Protein AF-A0A3M5T148-F1 (afdb_monomer_lite)

InterPro domains:
  IPR000212 UvrD-like helicase [PTHR11070] (38-130)
  IPR014017 UvrD-like helicase, C-terminal [PF13361] (58-121)
  IPR027417 P-loop containing nucleoside triphosphate hydrolase [G3DSA:3.40.50.300] (3-138)
  IPR027417 P-loop containing nucleoside triphosphate hydrolase [SSF52540] (14-127)

pLDDT: mean 90.74, std 8.16, range [55.59, 98.44]

Foldseek 3Di:
DLVPDPPCCVVVVAVDPVRLVVVCVVVVDPVSVVVVVVCVVCVPVVVVVVVVVVLDDPDPVPDPDDDDALVVCAPAADQEAEDDPPQDDQLPDPPDDPVRSVVSVVSVVSRQVRHPHYYHDDPSVVVVVVVVVVVVVVVVD

Radius of gyration: 20.23 Å; chains: 1; bounding box: 45×26×68 Å

Structure (mmCIF, N/CA/C/O backbone):
data_AF-A0A3M5T148-F1
#
_entry.id   AF-A0A3M5T148-F1
#
loop_
_atom_site.group_PDB
_atom_site.id
_atom_site.type_symbol
_atom_site.label_atom_id
_atom_site.label_alt_id
_atom_site.label_comp_id
_atom_site.label_asym_id
_atom_site.label_entity_id
_atom_site.label_seq_id
_atom_site.pdbx_PDB_ins_code
_atom_site.Cartn_x
_atom_site.Cartn_y
_atom_site.Cartn_z
_atom_site.occupancy
_atom_site.B_iso_or_equiv
_atom_site.auth_seq_id
_atom_site.auth_comp_id
_atom_site.auth_asym_id
_atom_site.auth_atom_id
_atom_site.pdbx_PDB_model_num
ATOM 1 N N . MET A 1 1 ? 7.326 -1.429 -30.982 1.00 55.59 1 MET A N 1
ATOM 2 C CA . MET A 1 1 ? 7.452 -1.946 -29.597 1.00 55.59 1 MET A CA 1
ATOM 3 C C . MET A 1 1 ? 7.758 -0.819 -28.611 1.00 55.59 1 MET A C 1
ATOM 5 O O . MET A 1 1 ? 7.061 -0.704 -27.617 1.00 55.59 1 MET A O 1
ATOM 9 N N . ASN A 1 2 ? 8.689 0.088 -28.929 1.00 61.38 2 ASN A N 1
ATOM 10 C CA . ASN A 1 2 ? 9.044 1.222 -28.058 1.00 61.38 2 ASN A CA 1
ATOM 11 C C . ASN A 1 2 ? 7.971 2.326 -27.947 1.00 61.38 2 ASN A C 1
ATOM 13 O O . ASN A 1 2 ? 8.028 3.149 -27.038 1.00 61.38 2 ASN A O 1
ATOM 17 N N . ASP A 1 3 ? 6.979 2.354 -28.840 1.00 65.38 3 ASP A N 1
ATOM 18 C CA . ASP A 1 3 ? 5.943 3.400 -28.858 1.00 65.38 3 ASP A CA 1
ATOM 19 C C . ASP A 1 3 ? 4.884 3.261 -27.760 1.00 65.38 3 ASP A C 1
ATOM 21 O O . ASP A 1 3 ? 4.160 4.214 -27.488 1.00 65.38 3 ASP A O 1
ATOM 25 N N . GLN A 1 4 ? 4.816 2.104 -27.097 1.00 68.00 4 GLN A N 1
ATOM 26 C CA . GLN A 1 4 ? 3.884 1.853 -25.993 1.00 68.00 4 GLN A CA 1
ATOM 27 C C . GLN A 1 4 ? 4.457 2.230 -24.615 1.00 68.00 4 GLN A C 1
ATOM 29 O O . GLN A 1 4 ? 3.738 2.197 -23.617 1.00 68.00 4 GLN A O 1
ATOM 34 N N . VAL A 1 5 ? 5.737 2.608 -24.536 1.00 72.00 5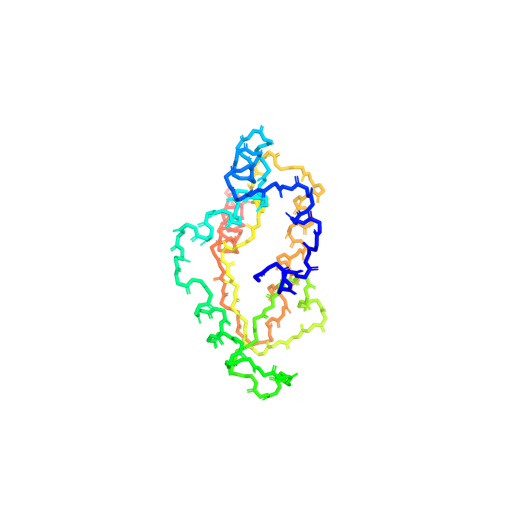 VAL A N 1
ATOM 35 C CA . VAL A 1 5 ? 6.394 2.959 -23.270 1.00 72.00 5 VAL A CA 1
ATOM 36 C C . VAL A 1 5 ? 6.106 4.420 -22.923 1.00 72.00 5 VAL A C 1
ATOM 38 O O . VAL A 1 5 ? 6.629 5.338 -23.555 1.00 72.00 5 VAL A O 1
ATOM 41 N N . GLN A 1 6 ? 5.282 4.643 -21.893 1.00 71.25 6 GLN A N 1
ATOM 42 C CA . GLN A 1 6 ? 4.914 5.994 -21.447 1.00 71.25 6 GLN A CA 1
ATOM 43 C C . GLN A 1 6 ? 6.094 6.749 -20.810 1.00 71.25 6 GLN A C 1
ATOM 45 O O . GLN A 1 6 ? 6.294 7.933 -21.082 1.00 71.25 6 GLN A O 1
ATOM 50 N N . GLN A 1 7 ? 6.926 6.073 -20.010 1.00 77.50 7 GLN A N 1
ATOM 51 C CA . GLN A 1 7 ? 8.158 6.650 -19.462 1.00 77.50 7 GLN A CA 1
ATOM 52 C C . GLN A 1 7 ? 9.299 6.554 -20.478 1.00 77.50 7 GLN A C 1
ATOM 54 O O . GLN A 1 7 ? 10.162 5.684 -20.396 1.00 77.50 7 GLN A O 1
ATOM 59 N N . ARG A 1 8 ? 9.324 7.492 -21.432 1.00 78.50 8 ARG A N 1
ATOM 60 C CA . ARG A 1 8 ? 10.356 7.564 -22.484 1.00 78.50 8 ARG A CA 1
ATOM 61 C C . ARG A 1 8 ? 11.791 7.609 -21.943 1.00 78.50 8 ARG A C 1
ATOM 63 O O . ARG A 1 8 ? 12.681 7.133 -22.633 1.00 78.50 8 ARG A O 1
ATOM 70 N N . LYS A 1 9 ? 12.000 8.101 -20.713 1.00 78.62 9 LYS A N 1
ATOM 71 C CA . LYS A 1 9 ? 13.308 8.087 -20.034 1.00 78.62 9 LYS A CA 1
ATOM 72 C C . LYS A 1 9 ? 13.907 6.684 -19.918 1.00 78.62 9 LYS A C 1
ATOM 74 O O . LYS A 1 9 ? 15.092 6.510 -20.142 1.00 78.62 9 LYS A O 1
ATOM 79 N N . LEU A 1 10 ? 13.086 5.658 -19.685 1.00 79.81 10 LEU A N 1
ATOM 80 C CA . LEU A 1 10 ? 13.574 4.276 -19.611 1.00 79.81 10 LEU A CA 1
ATOM 81 C C . LEU A 1 10 ? 14.169 3.783 -20.939 1.00 79.81 10 LEU A C 1
ATOM 83 O O . LEU A 1 10 ? 15.003 2.890 -20.933 1.00 79.81 10 LEU A O 1
ATOM 87 N N . LEU A 1 11 ? 13.753 4.364 -22.069 1.00 76.81 11 LEU A N 1
ATOM 88 C CA . LEU A 1 11 ? 14.285 4.034 -23.394 1.00 76.81 11 LEU A CA 1
ATOM 89 C C . LEU A 1 11 ? 15.554 4.823 -23.745 1.00 76.81 11 LEU A C 1
ATOM 91 O O . LEU A 1 11 ? 16.215 4.491 -24.724 1.00 76.81 11 LEU A O 1
ATOM 95 N N . THR A 1 12 ? 15.845 5.907 -23.021 1.00 81.94 12 THR A N 1
ATOM 96 C CA . THR A 1 12 ? 17.023 6.756 -23.255 1.00 81.94 12 THR A CA 1
ATOM 97 C C . THR A 1 12 ? 18.130 6.496 -22.248 1.00 81.94 12 THR A C 1
ATOM 99 O O . THR A 1 12 ? 19.302 6.594 -22.595 1.00 81.94 12 THR A O 1
ATOM 102 N N . ASP A 1 13 ? 17.757 6.164 -21.015 1.00 86.31 13 ASP A N 1
ATOM 103 C CA . ASP A 1 13 ? 18.677 5.999 -19.891 1.00 86.31 13 ASP A CA 1
ATOM 104 C C . ASP A 1 13 ? 19.309 4.594 -19.890 1.00 86.31 13 ASP A C 1
ATOM 106 O O . ASP A 1 13 ? 20.346 4.378 -19.263 1.00 86.31 13 ASP A O 1
ATOM 110 N N . TYR A 1 14 ? 18.709 3.654 -20.633 1.00 88.38 14 TYR A N 1
ATOM 111 C CA . TYR A 1 14 ? 19.136 2.262 -20.748 1.00 88.38 14 TYR A CA 1
ATOM 112 C C . TYR A 1 14 ? 19.023 1.789 -22.203 1.00 88.38 14 TYR A C 1
ATOM 114 O O . TYR A 1 14 ? 18.009 2.009 -22.864 1.00 88.38 14 TYR A O 1
ATOM 122 N N . ALA A 1 15 ? 20.064 1.129 -22.699 1.00 89.31 15 ALA A N 1
ATOM 123 C CA . ALA A 1 15 ? 20.142 0.558 -24.038 1.00 89.31 15 ALA A CA 1
ATOM 124 C C . ALA A 1 15 ? 19.217 -0.656 -24.190 1.00 89.31 15 ALA A C 1
ATOM 126 O O . ALA A 1 15 ? 18.559 -0.811 -25.218 1.00 89.31 15 ALA A O 1
ATOM 127 N N . ASP A 1 16 ? 19.157 -1.501 -23.161 1.00 90.19 16 ASP A N 1
ATOM 128 C CA . ASP A 1 16 ? 18.322 -2.694 -23.108 1.00 90.19 16 ASP A CA 1
ATOM 129 C C . ASP A 1 16 ? 18.015 -3.103 -21.655 1.00 90.19 16 ASP A C 1
ATOM 131 O O . ASP A 1 16 ? 18.436 -2.464 -20.682 1.00 90.19 16 ASP A O 1
ATOM 135 N N . TYR A 1 17 ? 17.229 -4.173 -21.512 1.00 90.38 17 TYR A N 1
ATOM 136 C CA . TYR A 1 17 ? 16.856 -4.716 -20.209 1.00 90.38 17 TYR A CA 1
ATOM 137 C C . TYR A 1 17 ? 18.062 -5.268 -19.436 1.00 90.38 17 TYR A C 1
ATOM 139 O O . TYR A 1 17 ? 18.117 -5.115 -18.217 1.00 90.38 17 TYR A O 1
ATOM 147 N N . ASP A 1 18 ? 19.057 -5.844 -20.113 1.00 93.88 18 ASP A N 1
ATOM 148 C CA . ASP A 1 18 ? 20.244 -6.390 -19.450 1.00 93.88 18 ASP A CA 1
ATOM 149 C C . ASP A 1 18 ? 21.078 -5.270 -18.812 1.00 93.88 18 ASP A C 1
ATOM 151 O O . ASP A 1 18 ? 21.536 -5.405 -17.671 1.00 93.88 18 ASP A O 1
ATOM 155 N N . GLN A 1 19 ? 21.203 -4.120 -19.483 1.00 93.94 19 GLN A N 1
ATOM 156 C CA . GLN A 1 19 ? 21.828 -2.930 -18.914 1.00 93.94 19 GLN A CA 1
ATOM 157 C C . GLN A 1 19 ? 21.028 -2.387 -17.722 1.00 93.94 19 GLN A C 1
ATOM 159 O O . GLN A 1 19 ? 21.628 -2.029 -16.705 1.00 93.94 19 GLN A O 1
ATOM 164 N N . TYR A 1 20 ? 19.693 -2.360 -17.806 1.00 93.25 20 TYR A N 1
ATOM 165 C CA . TYR A 1 20 ? 18.834 -1.970 -16.681 1.00 93.25 20 TYR A CA 1
ATOM 166 C C . TYR A 1 20 ? 19.079 -2.865 -15.455 1.00 93.25 20 TYR A C 1
ATOM 168 O O . TYR A 1 20 ? 19.288 -2.363 -14.348 1.00 93.25 20 TYR A O 1
ATOM 176 N N . VAL A 1 21 ? 19.136 -4.187 -15.651 1.00 94.56 21 VAL A N 1
ATOM 177 C CA . VAL A 1 21 ? 19.418 -5.169 -14.591 1.00 94.56 21 VAL A CA 1
ATOM 178 C C . VAL A 1 21 ? 20.824 -4.994 -14.015 1.00 94.56 21 VAL A C 1
ATOM 180 O O . VAL A 1 21 ? 21.002 -5.051 -12.795 1.00 94.56 21 VAL A O 1
ATOM 183 N N . ALA A 1 22 ? 21.832 -4.771 -14.862 1.00 94.94 22 ALA A N 1
ATOM 184 C CA . ALA A 1 22 ? 23.205 -4.544 -14.421 1.00 94.94 22 ALA A CA 1
ATOM 185 C C . ALA A 1 22 ? 23.321 -3.282 -13.553 1.00 94.94 22 ALA A C 1
ATOM 187 O O . ALA A 1 22 ? 23.951 -3.322 -12.494 1.00 94.94 22 ALA A O 1
ATOM 188 N N . ILE A 1 23 ? 22.666 -2.190 -13.957 1.00 93.75 23 ILE A N 1
ATOM 189 C CA . ILE A 1 23 ? 22.643 -0.940 -13.191 1.00 93.75 23 ILE A CA 1
ATOM 190 C C . ILE A 1 23 ? 21.905 -1.131 -11.870 1.00 93.75 23 ILE A C 1
ATOM 192 O O . ILE A 1 23 ? 22.465 -0.776 -10.840 1.00 93.75 23 ILE A O 1
ATOM 196 N N . ALA A 1 24 ? 20.727 -1.763 -11.865 1.00 95.19 24 ALA A N 1
ATOM 197 C CA . ALA A 1 24 ? 19.980 -2.039 -10.635 1.00 95.19 24 ALA A CA 1
ATOM 198 C C . ALA A 1 24 ? 20.824 -2.806 -9.601 1.00 95.19 24 ALA A C 1
ATOM 200 O O . ALA A 1 24 ? 20.818 -2.489 -8.411 1.00 95.19 24 ALA A O 1
ATOM 201 N N . LYS A 1 25 ? 21.599 -3.798 -10.060 1.00 94.19 25 LYS A N 1
ATOM 202 C CA . LYS A 1 25 ? 22.526 -4.562 -9.211 1.00 94.19 25 LYS A CA 1
ATOM 203 C C . LYS A 1 25 ? 23.719 -3.726 -8.749 1.00 94.19 25 LYS A C 1
ATOM 205 O O . LYS A 1 25 ? 24.160 -3.895 -7.617 1.00 94.19 25 LYS A O 1
ATOM 210 N N . ALA A 1 26 ? 24.247 -2.839 -9.586 1.00 95.62 26 ALA A N 1
ATOM 211 C CA . ALA A 1 26 ? 25.374 -1.985 -9.219 1.00 95.62 26 ALA A CA 1
ATOM 212 C C . ALA A 1 26 ? 24.979 -0.886 -8.218 1.00 95.62 26 ALA A C 1
ATOM 214 O O . ALA A 1 26 ? 25.732 -0.611 -7.287 1.00 95.62 26 ALA A O 1
ATOM 215 N N . THR A 1 27 ? 23.807 -0.271 -8.390 1.00 95.06 27 THR A N 1
ATOM 216 C CA . THR A 1 27 ? 23.320 0.830 -7.544 1.00 95.06 27 THR A CA 1
ATOM 217 C C . THR A 1 27 ? 22.601 0.352 -6.289 1.00 95.06 27 THR A C 1
ATOM 219 O O . THR A 1 27 ? 22.444 1.137 -5.358 1.00 95.06 27 THR A O 1
ATOM 222 N N . GLN A 1 28 ? 22.171 -0.915 -6.256 1.00 94.25 28 GLN A N 1
ATOM 223 C CA . GLN A 1 28 ? 21.294 -1.458 -5.215 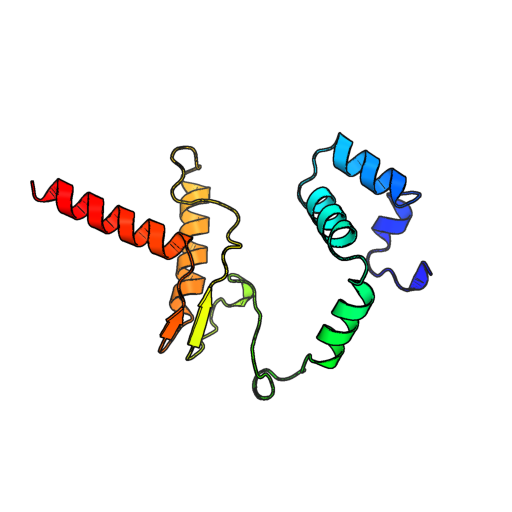1.00 94.25 28 GLN A CA 1
ATOM 224 C C . GLN A 1 28 ? 19.993 -0.651 -5.069 1.00 94.25 28 GLN A C 1
ATOM 226 O O . GLN A 1 28 ? 19.454 -0.521 -3.971 1.00 94.25 28 GLN A O 1
ATOM 231 N N . ASP A 1 29 ? 19.486 -0.106 -6.181 1.00 92.06 29 ASP A N 1
ATOM 232 C CA . ASP A 1 29 ? 18.256 0.685 -6.188 1.00 92.06 29 ASP A CA 1
ATOM 233 C C . ASP A 1 29 ? 17.035 -0.197 -5.839 1.00 92.06 29 ASP A C 1
ATOM 235 O O . ASP A 1 29 ? 16.718 -1.134 -6.585 1.00 92.06 29 ASP A O 1
ATOM 239 N N . PRO A 1 30 ? 16.323 0.072 -4.726 1.00 88.69 30 PRO A N 1
ATOM 240 C CA . PRO A 1 30 ? 15.224 -0.782 -4.283 1.00 88.69 30 PRO A CA 1
ATOM 241 C C . PRO A 1 30 ? 14.034 -0.830 -5.249 1.00 88.69 30 PRO A C 1
ATOM 243 O O . PRO A 1 30 ? 13.357 -1.859 -5.326 1.00 88.69 30 PRO A O 1
ATOM 246 N N . GLU A 1 31 ? 13.755 0.252 -5.979 1.00 89.31 31 GLU A N 1
ATOM 247 C CA . GLU A 1 31 ? 12.632 0.315 -6.920 1.00 89.31 31 GLU A CA 1
ATOM 248 C C . GLU A 1 31 ? 12.934 -0.481 -8.189 1.00 89.31 31 GLU A C 1
ATOM 250 O O . GLU A 1 31 ? 12.093 -1.266 -8.650 1.00 89.31 31 GLU A O 1
ATOM 255 N N . MET A 1 32 ? 14.152 -0.343 -8.721 1.00 93.00 32 MET A N 1
ATOM 256 C CA . MET A 1 32 ? 14.596 -1.121 -9.877 1.00 93.00 32 MET A CA 1
ATOM 257 C C . MET A 1 32 ? 14.620 -2.614 -9.548 1.00 93.00 32 MET A C 1
ATOM 259 O O . MET A 1 32 ? 14.054 -3.426 -10.284 1.00 93.00 32 MET A O 1
ATOM 263 N N . LEU A 1 33 ? 15.215 -2.985 -8.409 1.00 94.56 33 LEU A N 1
ATOM 264 C CA . LEU A 1 33 ? 15.295 -4.378 -7.964 1.00 94.56 33 LEU A CA 1
ATOM 265 C C . LEU A 1 33 ? 13.907 -4.993 -7.749 1.00 94.56 33 LEU A C 1
ATOM 267 O O . LEU A 1 33 ? 13.673 -6.144 -8.124 1.00 94.56 33 LEU A O 1
ATOM 271 N N . ARG A 1 34 ? 12.958 -4.230 -7.191 1.00 92.69 34 ARG A N 1
ATOM 272 C CA . ARG A 1 34 ? 11.566 -4.676 -7.043 1.00 92.69 34 ARG A CA 1
ATOM 273 C C . ARG A 1 34 ? 10.902 -4.901 -8.399 1.00 92.69 34 ARG A C 1
ATOM 275 O O . ARG A 1 34 ? 10.237 -5.919 -8.573 1.00 92.69 34 ARG A O 1
ATOM 282 N N . SER A 1 35 ? 11.087 -3.984 -9.346 1.00 92.38 35 SER A N 1
ATOM 283 C CA . SER A 1 35 ? 10.505 -4.086 -10.691 1.00 92.38 35 SER A CA 1
ATOM 284 C C . SER A 1 35 ? 11.010 -5.328 -11.427 1.00 92.38 35 SER A C 1
ATOM 286 O O . SER A 1 35 ? 10.206 -6.097 -11.951 1.00 92.38 35 SER A O 1
ATOM 288 N N . ILE A 1 36 ? 12.323 -5.580 -11.373 1.00 94.56 36 ILE A N 1
ATOM 289 C CA . ILE A 1 36 ? 12.954 -6.792 -11.921 1.00 94.56 36 ILE A CA 1
ATOM 290 C C . ILE A 1 36 ? 12.341 -8.041 -11.286 1.00 94.56 36 ILE A C 1
ATOM 292 O O . ILE A 1 36 ? 11.862 -8.922 -11.993 1.00 94.56 36 ILE A O 1
ATOM 296 N N . LYS A 1 37 ? 12.266 -8.083 -9.951 1.00 95.00 37 LYS A N 1
ATOM 297 C CA . LYS A 1 37 ? 11.705 -9.224 -9.218 1.00 95.00 37 LYS A CA 1
ATOM 298 C C . LYS A 1 37 ? 10.247 -9.510 -9.593 1.00 95.00 37 LYS A C 1
ATOM 300 O O . LYS A 1 37 ? 9.858 -10.671 -9.667 1.00 95.00 37 LYS A O 1
ATOM 305 N N . ILE A 1 38 ? 9.429 -8.480 -9.817 1.00 94.31 38 ILE A N 1
ATOM 306 C CA . ILE A 1 38 ? 8.036 -8.653 -10.259 1.00 94.31 38 ILE A CA 1
ATOM 307 C C . ILE A 1 38 ? 7.994 -9.285 -11.653 1.00 94.31 38 ILE A C 1
ATOM 309 O O . ILE A 1 38 ? 7.240 -10.232 -11.860 1.00 94.31 38 ILE A O 1
ATOM 313 N N . ILE A 1 39 ? 8.808 -8.792 -12.590 1.00 92.94 39 ILE A N 1
ATOM 314 C CA . ILE A 1 39 ? 8.868 -9.320 -13.960 1.00 92.94 39 ILE A CA 1
ATOM 315 C C . ILE A 1 39 ? 9.340 -10.781 -13.956 1.00 92.94 39 ILE A C 1
ATOM 317 O O . ILE A 1 39 ? 8.734 -11.623 -14.613 1.00 92.94 39 ILE A O 1
ATOM 321 N N . GLU A 1 40 ? 10.380 -11.099 -13.183 1.00 93.75 40 GLU A N 1
ATOM 322 C CA . GLU A 1 40 ? 10.933 -12.455 -13.081 1.00 93.75 40 GLU A CA 1
ATOM 323 C C . GLU A 1 40 ? 9.951 -13.448 -12.440 1.00 93.75 40 GLU A C 1
ATOM 325 O O . GLU A 1 40 ? 9.816 -14.576 -12.912 1.00 93.75 40 GLU A O 1
ATOM 330 N N . ASN A 1 41 ? 9.231 -13.034 -11.392 1.00 95.69 41 ASN A N 1
ATOM 331 C CA . ASN A 1 41 ? 8.267 -13.896 -10.700 1.00 95.69 41 ASN A CA 1
ATOM 332 C C . ASN A 1 41 ? 6.946 -14.066 -11.459 1.00 95.69 41 ASN A C 1
ATOM 334 O O . ASN A 1 41 ? 6.187 -14.993 -11.171 1.00 95.69 41 ASN A O 1
ATOM 338 N N . HIS A 1 42 ? 6.657 -13.176 -12.408 1.00 93.81 42 HIS A N 1
ATOM 339 C CA . HIS A 1 42 ? 5.409 -13.171 -13.160 1.00 93.81 42 HIS A CA 1
ATOM 340 C C . HIS A 1 42 ? 5.678 -13.041 -14.668 1.00 93.81 42 HIS A C 1
ATOM 342 O O . HIS A 1 42 ? 5.443 -11.982 -15.250 1.00 93.81 42 HIS A O 1
ATOM 348 N N . PRO A 1 43 ? 6.109 -14.119 -15.353 1.00 91.69 43 PRO A N 1
ATOM 349 C CA . PRO A 1 43 ? 6.291 -14.104 -16.809 1.00 91.69 43 PRO A CA 1
ATOM 350 C C . PRO A 1 43 ? 5.002 -13.776 -17.583 1.00 91.69 43 PRO A C 1
ATOM 352 O O . PRO A 1 43 ? 5.044 -13.285 -18.708 1.00 91.69 43 PRO A O 1
ATOM 355 N N . ASP A 1 44 ? 3.844 -14.030 -16.970 1.00 94.88 44 ASP A N 1
ATOM 356 C CA . ASP A 1 44 ? 2.502 -13.739 -17.478 1.00 94.88 44 ASP A CA 1
ATOM 357 C C . ASP A 1 44 ? 1.982 -12.341 -17.081 1.00 94.88 44 ASP A C 1
ATOM 359 O O . ASP A 1 44 ? 0.806 -12.029 -17.290 1.00 94.88 44 ASP A O 1
ATOM 363 N N . LEU A 1 45 ? 2.844 -11.471 -16.536 1.00 93.81 45 LEU A N 1
ATOM 364 C CA . LEU A 1 45 ? 2.482 -10.133 -16.062 1.00 93.81 45 LEU A CA 1
ATOM 365 C C . LEU A 1 45 ? 1.701 -9.297 -17.094 1.00 93.81 45 LEU A C 1
ATOM 367 O O . LEU A 1 45 ? 0.696 -8.706 -16.693 1.00 93.81 45 LEU A O 1
ATOM 371 N N . PRO A 1 46 ? 2.054 -9.253 -18.399 1.00 92.12 46 PRO A N 1
ATOM 372 C CA . PRO A 1 46 ? 1.269 -8.497 -19.376 1.00 92.12 46 PRO A CA 1
ATOM 373 C C . PRO A 1 46 ? -0.189 -8.965 -19.467 1.00 92.12 46 PRO A C 1
ATOM 375 O O . PRO A 1 46 ? -1.102 -8.141 -19.480 1.00 92.12 46 PRO A O 1
ATOM 378 N N . GLN A 1 47 ? -0.422 -10.282 -19.462 1.00 95.06 47 GLN A N 1
ATOM 379 C CA . GLN A 1 47 ? -1.770 -10.850 -19.507 1.00 95.06 47 GLN A CA 1
ATOM 380 C C . GLN A 1 47 ? -2.543 -10.549 -18.217 1.00 95.06 47 GLN A C 1
ATOM 382 O O . GLN A 1 47 ? -3.720 -10.197 -18.278 1.00 95.06 47 GLN A O 1
ATOM 387 N N . ARG A 1 48 ? -1.886 -10.630 -17.054 1.00 95.06 48 ARG A N 1
ATOM 388 C CA . ARG A 1 48 ? -2.493 -10.275 -15.760 1.00 95.06 48 ARG A CA 1
ATOM 389 C C . ARG A 1 48 ? -2.886 -8.803 -15.692 1.00 95.06 48 ARG A C 1
ATOM 391 O O . ARG A 1 48 ? -3.965 -8.485 -15.205 1.00 95.06 48 ARG A O 1
ATOM 398 N N . ILE A 1 49 ? -2.035 -7.904 -16.191 1.00 94.25 49 ILE A N 1
ATOM 399 C CA . ILE A 1 49 ? -2.344 -6.470 -16.257 1.00 94.25 49 ILE A CA 1
ATOM 400 C C . ILE A 1 49 ? -3.574 -6.238 -17.134 1.00 94.25 49 ILE A C 1
ATOM 402 O O . ILE A 1 49 ? -4.451 -5.474 -16.742 1.00 94.25 49 ILE A O 1
ATOM 406 N N . GLU A 1 50 ? -3.668 -6.906 -18.283 1.00 95.81 50 GLU A N 1
ATOM 407 C CA . GLU A 1 50 ? -4.833 -6.768 -19.158 1.00 95.81 50 GLU A CA 1
ATOM 408 C C . GLU A 1 50 ? -6.114 -7.288 -18.495 1.00 95.81 50 GLU A C 1
ATOM 410 O O . GLU A 1 50 ? -7.151 -6.635 -18.556 1.00 95.81 50 GLU A O 1
ATOM 415 N N . GLN A 1 51 ? -6.034 -8.405 -17.766 1.00 96.12 51 GLN A N 1
ATOM 416 C CA . GLN A 1 51 ? -7.154 -8.908 -16.965 1.00 96.12 51 GLN A CA 1
ATOM 417 C C . GLN A 1 51 ? -7.590 -7.904 -15.889 1.00 96.12 51 GLN A C 1
ATOM 419 O O . GLN A 1 51 ? -8.784 -7.654 -15.737 1.00 96.12 51 GLN A O 1
ATOM 424 N N . LEU A 1 52 ? -6.640 -7.290 -15.174 1.00 94.62 52 LEU A N 1
ATOM 425 C CA . LEU A 1 52 ? -6.939 -6.260 -14.175 1.00 94.62 52 LEU A CA 1
ATOM 426 C C . LEU A 1 52 ? -7.570 -5.016 -14.808 1.00 94.62 52 LEU A C 1
ATOM 428 O O . LEU A 1 52 ? -8.504 -4.456 -14.243 1.00 94.62 52 LEU A O 1
ATOM 432 N N . ARG A 1 53 ? -7.101 -4.598 -15.991 1.00 94.81 53 ARG A N 1
ATOM 433 C CA . ARG A 1 53 ? -7.696 -3.479 -16.738 1.00 94.81 53 ARG A CA 1
ATOM 434 C C . ARG A 1 53 ? -9.116 -3.804 -17.187 1.00 94.81 53 ARG A C 1
ATOM 436 O O . ARG A 1 53 ? -10.005 -2.988 -16.968 1.00 94.81 53 ARG A O 1
ATOM 443 N N . GLY A 1 54 ? -9.342 -4.993 -17.742 1.00 96.38 54 GLY A N 1
ATOM 444 C CA . GLY A 1 54 ? -10.669 -5.447 -18.161 1.00 96.38 54 GLY A CA 1
ATOM 445 C C . GLY A 1 54 ? -11.664 -5.593 -17.005 1.00 96.38 54 GLY A C 1
ATOM 446 O O . GLY A 1 54 ? -12.861 -5.425 -17.211 1.00 96.38 54 GLY A O 1
ATOM 447 N N . ALA A 1 55 ? -11.176 -5.865 -15.792 1.00 95.81 55 ALA A N 1
ATOM 448 C CA . ALA A 1 55 ? -11.985 -5.925 -14.575 1.00 95.81 55 ALA A CA 1
ATOM 449 C C . ALA A 1 55 ? -12.140 -4.567 -13.860 1.00 95.81 55 ALA A C 1
ATOM 451 O O . ALA A 1 55 ? -12.906 -4.465 -12.903 1.00 95.81 55 ALA A O 1
ATOM 452 N N . SER A 1 56 ? -11.402 -3.535 -14.281 1.00 96.06 56 SER A N 1
ATOM 453 C CA . SER A 1 56 ? -11.447 -2.218 -13.647 1.00 96.06 56 SER A CA 1
ATOM 454 C C . SER A 1 56 ? -12.656 -1.408 -14.110 1.00 96.06 56 SER A C 1
ATOM 456 O O . SER A 1 56 ? -13.051 -1.451 -15.274 1.00 96.06 56 SER A O 1
ATOM 458 N N . VAL A 1 57 ? -13.228 -0.639 -13.187 1.00 96.75 57 VAL A N 1
ATOM 459 C CA . VAL A 1 57 ? -14.381 0.234 -13.430 1.00 96.75 57 VAL A CA 1
ATOM 460 C C . VAL A 1 57 ? -14.005 1.690 -13.174 1.00 96.75 57 VAL A C 1
ATOM 462 O O . VAL A 1 57 ? -13.100 1.986 -12.394 1.00 96.75 57 VAL A O 1
ATOM 465 N N . THR A 1 58 ? -14.689 2.617 -13.844 1.00 94.12 58 THR A N 1
ATOM 466 C CA . THR A 1 58 ? -14.434 4.061 -13.700 1.00 94.12 58 THR A CA 1
ATOM 467 C C . THR A 1 58 ? -15.103 4.671 -12.473 1.00 94.12 58 THR A C 1
ATOM 469 O O . THR A 1 58 ? -14.633 5.684 -11.964 1.00 94.12 58 THR A O 1
ATOM 472 N N . SER A 1 59 ? -16.214 4.084 -12.028 1.00 94.88 59 SER A N 1
ATOM 473 C CA . SER A 1 59 ? -16.972 4.519 -10.858 1.00 94.88 59 SER A CA 1
ATOM 474 C C . SER A 1 59 ? -16.739 3.546 -9.713 1.00 94.88 59 SER A C 1
ATOM 476 O O . SER A 1 59 ? -16.871 2.337 -9.886 1.00 94.88 59 SER A O 1
ATOM 478 N N . GLU A 1 60 ? -16.441 4.076 -8.530 1.00 92.25 60 GLU A N 1
ATOM 479 C CA . GLU A 1 60 ? -16.294 3.261 -7.324 1.00 92.25 60 GLU A CA 1
ATOM 480 C C . GLU A 1 60 ? -17.598 2.545 -6.941 1.00 92.25 60 GLU A C 1
ATOM 482 O O . GLU A 1 60 ? -17.555 1.434 -6.427 1.00 92.25 60 GLU A O 1
ATOM 487 N N . LEU A 1 61 ? -18.760 3.129 -7.256 1.00 92.75 61 LEU A N 1
ATOM 488 C CA . LEU A 1 61 ? -20.063 2.514 -6.968 1.00 92.75 61 LEU A CA 1
ATOM 489 C C . LEU A 1 61 ? -20.295 1.205 -7.735 1.00 92.75 61 LEU A C 1
ATOM 491 O O . LEU A 1 61 ? -21.100 0.384 -7.303 1.00 92.75 61 LEU A O 1
ATOM 495 N N . ASP A 1 62 ? -19.588 1.013 -8.849 1.00 96.06 62 ASP A N 1
ATOM 496 C CA . ASP A 1 62 ? -19.671 -0.198 -9.665 1.00 96.06 62 ASP A CA 1
ATOM 497 C C . ASP A 1 62 ? -18.601 -1.231 -9.264 1.00 96.06 62 ASP A C 1
ATOM 499 O O . ASP A 1 62 ? -18.572 -2.347 -9.788 1.00 96.06 62 ASP A O 1
ATOM 503 N N . ALA A 1 63 ? -17.690 -0.872 -8.352 1.00 96.12 63 ALA A N 1
ATOM 504 C CA . ALA A 1 63 ? -16.584 -1.726 -7.954 1.00 96.12 63 ALA A CA 1
ATOM 505 C C . ALA A 1 63 ? -17.039 -2.762 -6.922 1.00 96.12 63 ALA A C 1
ATOM 507 O O . ALA A 1 63 ? -17.664 -2.447 -5.913 1.00 96.12 63 ALA A O 1
ATOM 508 N N . THR A 1 64 ? -16.655 -4.023 -7.133 1.00 95.88 64 THR A N 1
ATOM 509 C CA . THR A 1 64 ? -16.817 -5.063 -6.101 1.00 95.88 64 THR A CA 1
ATOM 510 C C . THR A 1 64 ? -15.794 -4.900 -4.973 1.00 95.88 64 THR A C 1
ATOM 512 O O . THR A 1 64 ? -16.082 -5.216 -3.823 1.00 95.88 64 THR A O 1
ATOM 515 N N . VAL A 1 65 ? -14.593 -4.414 -5.302 1.00 95.50 65 VAL A N 1
ATOM 516 C CA . VAL A 1 65 ? -13.504 -4.131 -4.360 1.00 95.50 65 VAL A CA 1
ATOM 517 C C . VAL A 1 65 ? -12.769 -2.879 -4.829 1.00 95.50 65 VAL A C 1
ATOM 519 O O . VAL A 1 65 ? -12.372 -2.800 -5.993 1.00 95.50 65 VAL A O 1
ATOM 522 N N . THR A 1 66 ? -12.526 -1.941 -3.914 1.00 95.81 66 THR A N 1
ATOM 523 C CA . THR A 1 66 ? -11.622 -0.806 -4.136 1.00 95.81 66 THR A CA 1
ATOM 524 C C . THR A 1 66 ? -10.239 -1.148 -3.589 1.00 95.81 66 THR A C 1
ATOM 526 O O . THR A 1 66 ? -10.075 -1.357 -2.389 1.00 95.81 66 THR A O 1
ATOM 529 N N . LEU A 1 67 ? -9.227 -1.175 -4.460 1.00 95.44 67 LEU A N 1
ATOM 530 C CA . LEU A 1 67 ? -7.823 -1.262 -4.056 1.00 95.44 67 LEU A CA 1
ATOM 531 C C . LEU A 1 67 ? -7.209 0.140 -4.057 1.00 95.44 67 LEU A C 1
ATOM 533 O O . LEU A 1 67 ? -7.246 0.842 -5.068 1.00 95.44 67 LEU A O 1
ATOM 537 N N . SER A 1 68 ? -6.622 0.548 -2.936 1.00 95.12 68 SER A N 1
ATOM 538 C CA . SER A 1 68 ? -6.007 1.866 -2.784 1.00 95.12 68 SER A CA 1
ATOM 539 C C . SER A 1 68 ? -4.776 1.788 -1.891 1.00 95.12 68 SER A C 1
ATOM 541 O O . SER A 1 68 ? -4.622 0.859 -1.103 1.00 95.12 68 SER A O 1
ATOM 543 N N . THR A 1 69 ? -3.898 2.782 -2.000 1.00 95.25 69 THR A N 1
ATOM 544 C CA . THR A 1 69 ? -2.803 2.946 -1.041 1.00 95.25 69 THR A CA 1
ATOM 545 C C . THR A 1 69 ? -3.312 3.678 0.197 1.00 95.25 69 THR A C 1
ATOM 547 O O . THR A 1 69 ? -4.197 4.530 0.094 1.00 95.25 69 THR A O 1
ATOM 550 N N . ALA A 1 70 ? -2.707 3.426 1.361 1.00 95.12 70 ALA A N 1
ATOM 551 C CA . ALA A 1 70 ? -3.059 4.124 2.604 1.00 95.12 70 ALA A CA 1
ATOM 552 C C . ALA A 1 70 ? -3.041 5.661 2.446 1.00 95.12 70 ALA A C 1
ATOM 554 O O . ALA A 1 70 ? -3.925 6.358 2.940 1.00 95.12 70 ALA A O 1
ATOM 555 N N . HIS A 1 71 ? -2.090 6.184 1.665 1.00 94.75 71 HIS A N 1
ATOM 556 C CA . HIS A 1 71 ? -2.004 7.605 1.329 1.00 94.75 71 HIS A CA 1
ATOM 557 C C . HIS A 1 71 ? -3.216 8.108 0.536 1.00 94.75 71 HIS A C 1
ATOM 559 O O . HIS A 1 71 ? -3.787 9.144 0.874 1.00 94.75 71 HIS A O 1
ATOM 565 N N . ARG A 1 72 ? -3.618 7.386 -0.519 1.00 95.44 72 ARG A N 1
ATOM 566 C CA . ARG A 1 72 ? -4.775 7.759 -1.348 1.00 95.44 72 ARG A CA 1
ATOM 567 C C . ARG A 1 72 ? -6.102 7.580 -0.619 1.00 95.44 72 ARG A C 1
ATOM 569 O O . ARG A 1 72 ? -7.071 8.235 -0.976 1.00 95.44 72 ARG A O 1
ATOM 576 N N . ALA A 1 73 ? -6.139 6.731 0.401 1.00 96.25 73 ALA A N 1
ATOM 577 C CA . ALA A 1 73 ? -7.313 6.514 1.233 1.00 96.25 73 ALA A CA 1
ATOM 578 C C . ALA A 1 73 ? -7.596 7.667 2.218 1.00 96.25 73 ALA A C 1
ATOM 580 O O . ALA A 1 73 ? -8.640 7.679 2.868 1.00 96.25 73 ALA A O 1
ATOM 581 N N . LYS A 1 74 ? -6.690 8.643 2.364 1.00 95.25 74 LYS A N 1
ATOM 582 C CA . LYS A 1 74 ? -6.863 9.761 3.300 1.00 95.25 74 LYS A CA 1
ATOM 583 C C . LYS A 1 74 ? -8.143 10.552 2.995 1.00 95.25 74 LYS A C 1
ATOM 585 O O . LYS A 1 74 ? -8.293 11.104 1.912 1.00 95.25 74 LYS A O 1
ATOM 590 N N . GLY A 1 75 ? -9.025 10.653 3.991 1.00 94.56 75 GLY A N 1
ATOM 591 C CA . GLY A 1 75 ? -10.306 11.363 3.877 1.00 94.56 75 GLY A CA 1
ATOM 592 C C . GLY A 1 75 ? -11.431 10.552 3.225 1.00 94.56 75 GLY A C 1
ATOM 593 O O . GLY A 1 75 ? -12.538 11.064 3.108 1.00 94.56 75 GLY A O 1
ATOM 594 N N . LEU A 1 76 ? -11.160 9.306 2.833 1.00 96.62 76 LEU A N 1
ATOM 595 C CA . LEU A 1 76 ? -12.156 8.342 2.366 1.00 96.62 76 LEU A CA 1
ATOM 596 C C . LEU A 1 76 ? -12.503 7.364 3.491 1.00 96.62 76 LEU A C 1
ATOM 598 O O . LEU A 1 76 ? -11.720 7.202 4.427 1.00 96.62 76 LEU A O 1
ATOM 602 N N . GLU A 1 77 ? -13.662 6.721 3.423 1.00 97.31 77 GLU A N 1
ATOM 603 C CA . GLU A 1 77 ? -14.120 5.756 4.427 1.00 97.31 77 GLU A CA 1
ATOM 604 C C . GLU A 1 77 ? -14.943 4.654 3.756 1.00 97.31 77 GLU A C 1
ATOM 606 O O . GLU A 1 77 ? -15.647 4.908 2.778 1.00 97.31 77 GLU A O 1
ATOM 611 N N . TRP A 1 78 ? -14.854 3.434 4.288 1.00 97.69 78 TRP A N 1
ATOM 612 C CA . TRP A 1 78 ? -15.602 2.272 3.810 1.00 97.69 78 TRP A CA 1
ATOM 613 C C . TRP A 1 78 ? -16.134 1.460 4.986 1.00 97.69 78 TRP A C 1
ATOM 615 O O . TRP A 1 78 ? -15.498 1.363 6.035 1.00 97.69 78 TRP A O 1
ATOM 625 N N . ASP A 1 79 ? -17.276 0.801 4.797 1.00 97.81 79 ASP A N 1
ATOM 626 C CA . ASP A 1 79 ? -17.852 -0.089 5.810 1.00 97.81 79 ASP A CA 1
ATOM 627 C C . ASP A 1 79 ? -16.886 -1.215 6.217 1.00 97.81 79 ASP A C 1
ATOM 629 O O . ASP A 1 79 ? -16.758 -1.532 7.403 1.00 97.81 79 ASP A O 1
ATOM 633 N N . PHE A 1 80 ? -16.177 -1.785 5.242 1.00 98.19 80 PHE A N 1
ATOM 634 C CA . PHE A 1 80 ? -15.266 -2.911 5.422 1.00 98.19 80 PHE A CA 1
ATOM 635 C C . PHE A 1 80 ? -13.910 -2.570 4.805 1.00 98.19 80 PHE A C 1
ATOM 637 O O . PHE A 1 80 ? -13.839 -2.258 3.618 1.00 98.19 80 PHE A O 1
ATOM 644 N N . VAL A 1 81 ? -12.836 -2.653 5.590 1.00 98.31 81 VAL A N 1
ATOM 645 C CA . VAL A 1 81 ? -11.465 -2.411 5.112 1.00 98.31 81 VAL A CA 1
ATOM 646 C C . VAL A 1 81 ? -10.579 -3.584 5.498 1.00 98.31 81 VAL A C 1
ATOM 648 O O . VAL A 1 81 ? -10.612 -4.044 6.638 1.00 98.31 81 VAL A O 1
ATOM 651 N N . GLY A 1 82 ? -9.768 -4.054 4.551 1.00 98.06 82 GLY A N 1
ATOM 652 C CA . GLY A 1 82 ? -8.689 -5.003 4.804 1.00 98.06 82 GLY A CA 1
ATOM 653 C C . GLY A 1 82 ? -7.332 -4.350 4.595 1.00 98.06 82 GLY A C 1
ATOM 654 O O . GLY A 1 82 ? -7.103 -3.725 3.561 1.00 98.06 82 GLY A O 1
ATOM 655 N N . LEU A 1 83 ? -6.443 -4.494 5.575 1.00 97.44 83 LEU A N 1
ATOM 656 C CA . LEU A 1 83 ? -5.054 -4.060 5.464 1.00 97.44 83 LEU A CA 1
ATOM 657 C C . LEU A 1 83 ? -4.191 -5.212 4.952 1.00 97.44 83 LEU A C 1
ATOM 659 O O . LEU A 1 83 ? -4.330 -6.341 5.417 1.00 97.44 83 LEU A O 1
ATOM 663 N N . TYR A 1 84 ? -3.292 -4.914 4.019 1.00 94.94 84 TYR A N 1
ATOM 664 C CA . TYR A 1 84 ? -2.291 -5.859 3.525 1.00 94.94 84 TYR A CA 1
ATOM 665 C C . TYR A 1 84 ? -0.957 -5.678 4.270 1.00 94.94 84 TYR A C 1
ATOM 667 O O . TYR A 1 84 ? -0.721 -4.663 4.932 1.00 94.94 84 TYR A O 1
ATOM 675 N N . ASP A 1 85 ? -0.095 -6.695 4.216 1.00 90.56 85 ASP A N 1
ATOM 676 C CA . ASP A 1 85 ? 1.217 -6.725 4.884 1.00 90.56 85 ASP A CA 1
ATOM 677 C C . ASP A 1 85 ? 2.325 -6.044 4.043 1.00 90.56 85 ASP A C 1
ATOM 679 O O . ASP A 1 85 ? 3.417 -6.584 3.880 1.00 90.56 85 ASP A O 1
ATOM 683 N N . ASP A 1 86 ? 2.046 -4.875 3.456 1.00 87.75 86 ASP A N 1
ATOM 684 C CA . ASP A 1 86 ? 2.946 -4.162 2.530 1.00 87.75 86 ASP A CA 1
ATOM 685 C C . ASP A 1 86 ? 3.451 -2.798 3.044 1.00 87.75 86 ASP A C 1
ATOM 687 O O . ASP A 1 86 ? 4.042 -2.017 2.292 1.00 87.75 86 ASP A O 1
ATOM 691 N N . PHE A 1 87 ? 3.287 -2.531 4.343 1.00 87.50 87 PHE A N 1
ATOM 692 C CA . PHE A 1 87 ? 3.893 -1.386 5.030 1.00 87.50 87 PHE A CA 1
ATOM 693 C C . PHE A 1 87 ? 5.421 -1.542 5.074 1.00 87.50 87 PHE A C 1
ATOM 695 O O . PHE A 1 87 ? 5.952 -2.574 5.483 1.00 87.50 87 PHE A O 1
ATOM 702 N N . SER A 1 88 ? 6.137 -0.534 4.571 1.00 75.88 88 SER A N 1
ATOM 703 C CA . SER A 1 88 ? 7.559 -0.666 4.217 1.00 75.88 88 SER A CA 1
ATOM 704 C C . SER A 1 88 ? 8.525 -0.537 5.390 1.00 75.88 88 SER A C 1
ATOM 706 O O . SER A 1 88 ? 9.653 -1.024 5.305 1.00 75.88 88 SER A O 1
ATOM 708 N N . ALA A 1 89 ? 8.106 0.139 6.457 1.00 78.81 89 ALA A N 1
ATOM 709 C CA . ALA A 1 89 ? 8.909 0.332 7.649 1.00 78.81 89 ALA A CA 1
ATOM 710 C C . ALA A 1 89 ? 8.241 -0.385 8.817 1.00 78.81 89 ALA A C 1
ATOM 712 O O . ALA A 1 89 ? 7.027 -0.324 8.975 1.00 78.81 89 ALA A O 1
ATOM 713 N N . ASP A 1 90 ? 9.043 -1.046 9.648 1.00 80.94 90 ASP A N 1
ATOM 714 C CA . ASP A 1 90 ? 8.556 -1.554 10.923 1.00 80.94 90 ASP A CA 1
ATOM 715 C C . ASP A 1 90 ? 8.641 -0.424 11.968 1.00 80.94 90 ASP A C 1
ATOM 717 O O . ASP A 1 90 ? 9.742 -0.143 12.462 1.00 80.94 90 ASP A O 1
ATOM 721 N N . PRO A 1 91 ? 7.520 0.234 12.343 1.00 80.88 91 PRO A N 1
ATOM 722 C CA . PRO A 1 91 ? 7.519 1.261 13.385 1.00 80.88 91 PRO A CA 1
ATOM 723 C C . PRO A 1 91 ? 7.902 0.702 14.761 1.00 80.88 91 PRO A C 1
ATOM 725 O O . PRO A 1 91 ? 8.119 1.453 15.713 1.00 80.88 91 PRO A O 1
ATOM 728 N N . LEU A 1 92 ? 7.959 -0.620 14.889 1.00 81.12 92 LEU A N 1
ATOM 729 C CA . LEU A 1 92 ? 8.315 -1.319 16.100 1.00 81.12 92 LEU A CA 1
ATOM 730 C C . LEU A 1 92 ? 9.803 -1.703 16.170 1.00 81.12 92 LEU A C 1
ATOM 732 O O . LEU A 1 92 ? 10.232 -2.267 17.188 1.00 81.12 92 LEU A O 1
ATOM 736 N N . SER A 1 93 ? 10.585 -1.412 15.128 1.00 85.62 93 SER A N 1
ATOM 737 C CA . SER A 1 93 ? 12.035 -1.598 15.131 1.00 85.62 93 SER A CA 1
ATOM 738 C C . SER A 1 93 ? 12.695 -0.695 16.188 1.00 85.62 93 SER A C 1
ATOM 740 O O . SER A 1 93 ? 12.292 0.458 16.333 1.00 85.62 93 SER A O 1
ATOM 742 N N . PRO A 1 94 ? 13.703 -1.165 16.946 1.00 81.81 94 PRO A N 1
ATOM 743 C CA . PRO A 1 94 ? 14.414 -0.321 17.909 1.00 81.81 94 PRO A CA 1
ATOM 744 C C . PRO A 1 94 ? 15.295 0.743 17.237 1.00 81.81 94 PRO A C 1
ATOM 746 O O . PRO A 1 94 ? 15.572 1.771 17.849 1.00 81.81 94 PRO A O 1
ATOM 749 N N . ASP A 1 95 ? 15.701 0.509 15.986 1.00 87.88 95 ASP A N 1
ATOM 750 C CA . ASP A 1 95 ? 16.676 1.333 15.261 1.00 87.88 95 ASP A CA 1
ATOM 751 C C . ASP A 1 95 ? 16.019 2.360 14.323 1.00 87.88 95 ASP A C 1
ATOM 753 O O . ASP A 1 95 ? 16.701 3.051 13.562 1.00 87.88 95 ASP A O 1
ATOM 757 N N . ILE A 1 96 ? 14.685 2.453 14.328 1.00 87.44 96 ILE A N 1
ATOM 758 C CA . ILE A 1 96 ? 13.969 3.401 13.478 1.00 87.44 96 ILE A CA 1
ATOM 759 C C . ILE A 1 96 ? 14.107 4.828 14.020 1.00 87.44 96 ILE A C 1
ATOM 761 O O . ILE A 1 96 ? 13.928 5.094 15.211 1.00 87.44 96 ILE A O 1
ATOM 765 N N . ASP A 1 97 ? 14.397 5.765 13.118 1.00 91.06 97 ASP A N 1
ATOM 766 C CA . ASP A 1 97 ? 14.353 7.191 13.431 1.00 91.06 97 ASP A CA 1
ATOM 767 C C . ASP A 1 97 ? 12.958 7.591 13.939 1.00 91.06 97 ASP A C 1
ATOM 769 O O . ASP A 1 97 ? 11.941 7.154 13.398 1.00 91.06 97 ASP A O 1
ATOM 773 N N . ALA A 1 98 ? 12.910 8.441 14.966 1.00 87.44 98 ALA A N 1
ATOM 774 C CA . ALA A 1 98 ? 11.657 8.812 15.615 1.00 87.44 98 ALA A CA 1
ATOM 775 C C . ALA A 1 98 ? 10.675 9.490 14.647 1.00 87.44 98 ALA A C 1
ATOM 777 O O . ALA A 1 98 ? 9.491 9.172 14.683 1.00 87.44 98 ALA A O 1
ATOM 778 N N . GLY A 1 99 ? 11.161 10.358 13.751 1.00 88.56 99 GLY A N 1
ATOM 779 C CA . GLY A 1 99 ? 10.314 11.003 12.747 1.00 88.56 99 GLY A CA 1
ATOM 780 C C . GLY A 1 99 ? 9.730 9.986 11.770 1.00 88.56 99 GLY A C 1
ATOM 781 O O . GLY A 1 99 ? 8.519 9.943 11.572 1.00 88.56 99 GLY A O 1
ATOM 782 N N . LYS A 1 100 ? 10.571 9.090 11.239 1.00 88.25 100 LYS A N 1
ATOM 783 C CA . LYS A 1 100 ? 10.116 8.009 10.343 1.00 88.25 100 LYS A CA 1
ATOM 784 C C . LYS A 1 100 ? 9.112 7.072 11.004 1.00 88.25 100 LYS A C 1
ATOM 786 O O . LYS A 1 100 ? 8.161 6.635 10.364 1.00 88.25 100 LYS A O 1
ATOM 791 N N . ARG A 1 101 ? 9.327 6.749 12.278 1.00 90.00 101 ARG A N 1
ATOM 792 C CA . ARG A 1 101 ? 8.397 5.931 13.056 1.00 90.00 101 ARG A CA 1
ATOM 793 C C . ARG A 1 101 ? 7.040 6.603 13.171 1.00 90.00 101 ARG A C 1
ATOM 795 O O . ARG A 1 101 ? 6.024 5.948 12.966 1.00 90.00 101 ARG A O 1
ATOM 802 N N . ASP A 1 102 ? 7.031 7.881 13.527 1.00 91.69 102 ASP A N 1
ATOM 803 C CA . ASP A 1 102 ? 5.799 8.630 13.729 1.00 91.69 102 ASP A CA 1
ATOM 804 C C . ASP A 1 102 ? 5.042 8.780 12.399 1.00 91.69 102 ASP A C 1
ATOM 806 O O . ASP A 1 102 ? 3.827 8.595 12.368 1.00 91.69 102 ASP A O 1
ATOM 810 N N . ASP A 1 103 ? 5.746 9.002 11.286 1.00 92.38 103 ASP A N 1
ATOM 811 C CA . ASP A 1 103 ? 5.160 9.014 9.940 1.00 92.38 103 ASP A CA 1
ATOM 812 C C . ASP A 1 103 ? 4.507 7.670 9.574 1.00 92.38 103 ASP A C 1
ATOM 814 O O . ASP A 1 10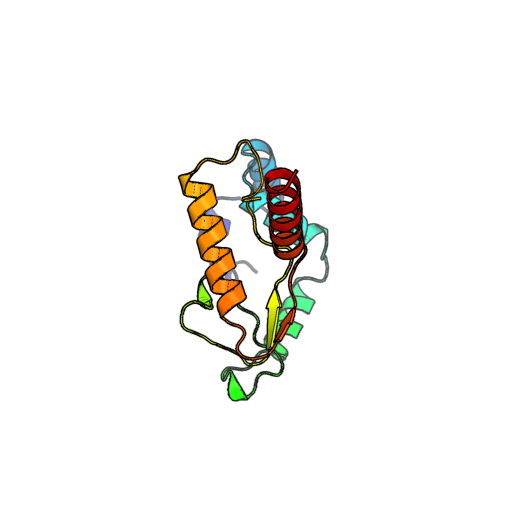3 ? 3.360 7.646 9.119 1.00 92.38 103 ASP A O 1
ATOM 818 N N . GLU A 1 104 ? 5.185 6.548 9.828 1.00 91.56 104 GLU A N 1
ATOM 819 C CA . GLU A 1 104 ? 4.651 5.210 9.542 1.00 91.56 104 GLU A CA 1
ATOM 820 C C . GLU A 1 104 ? 3.445 4.874 10.433 1.00 91.56 104 GLU A C 1
ATOM 822 O O . GLU A 1 104 ? 2.428 4.363 9.959 1.00 91.56 104 GLU A O 1
ATOM 827 N N . LEU A 1 105 ? 3.509 5.225 11.722 1.00 92.44 105 LEU A N 1
ATOM 828 C CA . LEU A 1 105 ? 2.386 5.069 12.649 1.00 92.44 105 LEU A CA 1
ATOM 829 C C . LEU A 1 105 ? 1.192 5.932 12.239 1.00 92.44 105 LEU A C 1
ATOM 831 O O . LEU A 1 105 ? 0.054 5.468 12.310 1.00 92.44 105 LEU A O 1
ATOM 835 N N . ASN A 1 106 ? 1.429 7.161 11.778 1.00 94.62 106 ASN A N 1
ATOM 836 C CA . ASN A 1 106 ? 0.381 8.044 11.277 1.00 94.62 106 ASN A CA 1
ATOM 837 C C . ASN A 1 106 ? -0.257 7.485 10.002 1.0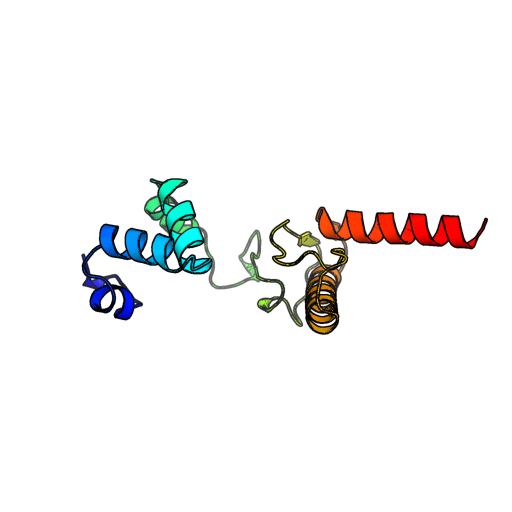0 94.62 106 ASN A C 1
ATOM 839 O O . ASN A 1 106 ? -1.479 7.540 9.852 1.00 94.62 106 ASN A O 1
ATOM 843 N N . LEU A 1 107 ? 0.540 6.917 9.095 1.00 95.12 107 LEU A N 1
ATOM 844 C CA . LEU A 1 107 ? 0.030 6.282 7.884 1.00 95.12 107 LEU A CA 1
ATOM 845 C C . LEU A 1 107 ? -0.815 5.045 8.209 1.00 95.12 107 LEU A C 1
ATOM 847 O O . LEU A 1 107 ? -1.915 4.889 7.672 1.00 95.12 107 LEU A O 1
ATOM 851 N N . LEU A 1 108 ? -0.338 4.199 9.124 1.00 95.56 108 LEU A N 1
ATOM 852 C CA . LEU A 1 108 ? -1.081 3.036 9.595 1.00 95.56 108 LEU A CA 1
ATOM 853 C C . LEU A 1 108 ? -2.372 3.454 10.307 1.00 95.56 108 LEU A C 1
ATOM 855 O O . LEU A 1 108 ? -3.428 2.880 10.052 1.00 95.56 108 LEU A O 1
ATOM 859 N N . TYR A 1 109 ? -2.316 4.497 11.138 1.00 95.19 109 TYR A N 1
ATOM 860 C CA . TYR A 1 109 ? -3.489 5.091 11.775 1.00 95.19 109 TYR A CA 1
ATOM 861 C C . TYR A 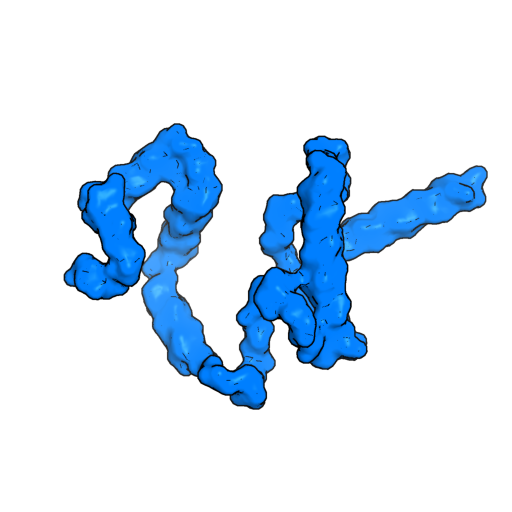1 109 ? -4.510 5.566 10.738 1.00 95.19 109 TYR A C 1
ATOM 863 O O . TYR A 1 109 ? -5.699 5.265 10.868 1.00 95.19 109 TYR A O 1
ATOM 871 N N . VAL A 1 110 ? -4.069 6.258 9.680 1.00 96.56 110 VAL A N 1
ATOM 872 C CA . VAL 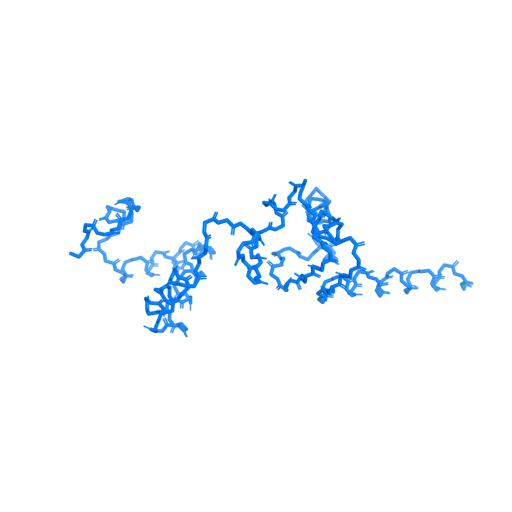A 1 110 ? -4.953 6.639 8.573 1.00 96.56 110 VAL A CA 1
ATOM 873 C C . VAL A 1 110 ? -5.614 5.392 8.001 1.00 96.56 110 VAL A C 1
ATOM 875 O O . VAL A 1 110 ? -6.837 5.360 7.974 1.00 96.56 110 VAL A O 1
ATOM 878 N N . ALA A 1 111 ? -4.853 4.361 7.630 1.00 96.94 111 ALA A N 1
ATOM 879 C CA . ALA A 1 111 ? -5.389 3.142 7.022 1.00 96.94 111 ALA A CA 1
ATOM 880 C C . ALA A 1 111 ? -6.409 2.412 7.923 1.00 96.94 111 ALA A C 1
ATOM 882 O O . ALA A 1 111 ? -7.509 2.083 7.480 1.00 96.94 111 ALA A O 1
ATOM 883 N N . VAL A 1 112 ? -6.077 2.226 9.204 1.00 96.81 112 VAL A N 1
ATOM 884 C CA . VAL A 1 112 ? -6.930 1.590 10.226 1.00 96.81 112 VAL A CA 1
ATOM 885 C C . VAL A 1 112 ? -8.245 2.348 10.405 1.00 96.81 112 VAL A C 1
ATOM 887 O O . VAL A 1 112 ? -9.310 1.740 10.481 1.00 96.81 112 VAL A O 1
ATOM 890 N N . THR A 1 113 ? -8.190 3.681 10.438 1.00 97.12 113 THR A N 1
ATOM 891 C CA . THR A 1 113 ? -9.372 4.529 10.664 1.00 97.12 113 THR A CA 1
ATOM 892 C C . THR A 1 113 ? -10.242 4.735 9.427 1.00 97.12 113 THR A C 1
ATOM 894 O O . THR A 1 113 ? -11.222 5.469 9.510 1.00 97.12 113 THR A O 1
ATOM 897 N N . ARG A 1 114 ? -9.921 4.121 8.278 1.00 97.88 114 ARG A N 1
ATOM 898 C CA . ARG A 1 114 ? -10.818 4.169 7.108 1.00 97.88 114 ARG A CA 1
ATOM 899 C C . ARG A 1 114 ? -11.993 3.196 7.234 1.00 97.88 114 ARG A C 1
ATOM 901 O O . ARG A 1 114 ? -12.960 3.329 6.492 1.00 97.88 114 ARG A O 1
ATOM 908 N N . ALA A 1 115 ? -11.907 2.218 8.139 1.00 98.38 115 ALA A N 1
ATOM 909 C CA . ALA A 1 115 ? -12.968 1.251 8.395 1.00 98.38 115 ALA A CA 1
ATOM 910 C C . ALA A 1 115 ? -14.075 1.853 9.270 1.00 98.38 115 ALA A C 1
ATOM 912 O O . ALA A 1 115 ? -13.811 2.268 10.398 1.00 98.38 115 ALA A O 1
ATOM 913 N N . MET A 1 116 ? -15.321 1.829 8.796 1.00 98.06 116 MET A N 1
ATOM 914 C CA . MET A 1 116 ? -16.477 2.306 9.564 1.00 98.06 116 MET A CA 1
ATOM 915 C C . MET A 1 116 ? -17.124 1.205 10.411 1.00 98.06 116 MET A C 1
ATOM 917 O O . MET A 1 116 ? -17.637 1.492 11.492 1.00 98.06 116 MET A O 1
ATOM 921 N N . LYS A 1 117 ? -17.130 -0.051 9.934 1.00 98.31 117 LYS A N 1
ATOM 922 C CA . LYS A 1 117 ? -17.788 -1.176 10.625 1.00 98.31 117 LYS A CA 1
ATOM 923 C C . LYS A 1 117 ? -16.820 -2.295 10.976 1.00 98.31 117 LYS A C 1
ATOM 925 O O . LYS A 1 117 ? -16.767 -2.700 12.134 1.00 98.31 117 LYS A O 1
ATOM 930 N N . ILE A 1 118 ? -16.075 -2.814 10.000 1.00 98.44 118 ILE A N 1
ATOM 931 C CA . ILE A 1 118 ? -15.157 -3.941 10.212 1.00 98.44 118 ILE A CA 1
ATOM 932 C C . ILE A 1 118 ? -13.798 -3.639 9.594 1.00 98.44 118 ILE A C 1
ATOM 934 O O . ILE A 1 118 ? -13.690 -3.298 8.416 1.00 98.44 118 ILE A O 1
ATOM 938 N N . LEU A 1 119 ? -12.759 -3.841 10.399 1.00 98.31 119 LEU A N 1
ATOM 939 C CA . LEU A 1 119 ? -11.368 -3.802 9.980 1.00 98.31 119 LEU A CA 1
ATOM 940 C C . LEU A 1 119 ? -10.778 -5.214 10.029 1.00 98.31 119 LEU A C 1
ATOM 942 O O . LEU A 1 119 ? -10.697 -5.815 11.101 1.00 98.31 119 LEU A O 1
ATOM 946 N N . SER A 1 120 ? -10.324 -5.721 8.885 1.00 98.00 120 SER A N 1
ATOM 947 C CA . SER A 1 120 ? -9.418 -6.867 8.835 1.00 98.00 120 SER A CA 1
ATOM 948 C C . SER A 1 120 ? -7.990 -6.356 8.997 1.00 98.00 120 SER A C 1
ATOM 950 O O . SER A 1 120 ? -7.432 -5.732 8.092 1.00 98.00 120 SER A O 1
ATOM 952 N N . VAL A 1 121 ? -7.427 -6.585 10.181 1.00 96.31 121 VAL A N 1
ATOM 953 C CA . VAL A 1 121 ? -6.078 -6.146 10.553 1.00 96.31 121 VAL A CA 1
ATOM 954 C C . VAL A 1 121 ? -5.004 -6.997 9.874 1.00 96.31 121 VAL A C 1
ATOM 956 O O . VAL A 1 121 ? -5.210 -8.185 9.635 1.00 96.31 121 VAL A O 1
ATOM 959 N N . ASN A 1 122 ? -3.857 -6.382 9.594 1.00 94.88 122 ASN A N 1
ATOM 960 C CA . ASN A 1 122 ? -2.660 -7.074 9.124 1.00 94.88 122 ASN A CA 1
ATOM 961 C C . ASN A 1 122 ? -1.759 -7.472 10.310 1.00 94.88 122 ASN A C 1
ATOM 963 O O . ASN A 1 122 ? -2.047 -7.145 11.468 1.00 94.88 122 ASN A O 1
ATOM 967 N N . SER A 1 123 ? -0.654 -8.160 10.024 1.00 93.56 123 SER A N 1
ATOM 968 C CA . SER A 1 123 ? 0.271 -8.666 11.048 1.00 93.56 123 SER A CA 1
ATOM 969 C C . SER A 1 123 ? 0.875 -7.533 11.879 1.00 93.56 123 SER A C 1
ATOM 971 O O . SER A 1 123 ? 0.954 -7.630 13.101 1.00 93.56 123 SER A O 1
ATOM 973 N N . LEU A 1 124 ? 1.197 -6.405 11.238 1.00 92.75 124 LEU A N 1
ATOM 974 C CA . LEU A 1 124 ? 1.786 -5.248 11.908 1.00 92.75 124 LEU A CA 1
ATOM 975 C C . LEU A 1 124 ? 0.866 -4.662 12.992 1.00 92.75 124 LEU A C 1
ATOM 977 O O . LEU A 1 124 ? 1.312 -4.376 14.104 1.00 92.75 124 LEU A O 1
ATOM 981 N N . VAL A 1 125 ? -0.430 -4.502 12.707 1.00 94.06 125 VAL A N 1
ATOM 982 C CA . VAL A 1 125 ? -1.393 -4.019 13.713 1.00 94.06 125 VAL A CA 1
ATOM 983 C C . VAL A 1 125 ? -1.509 -5.006 14.875 1.00 94.06 125 VAL A C 1
ATOM 985 O O . VAL A 1 125 ? -1.551 -4.582 16.033 1.00 94.06 125 VAL A O 1
ATOM 988 N N . ILE A 1 126 ? -1.524 -6.312 14.588 1.00 94.56 126 ILE A N 1
ATOM 989 C CA . ILE A 1 126 ? -1.553 -7.355 15.622 1.00 94.56 126 ILE A CA 1
ATOM 990 C C . ILE A 1 126 ? -0.322 -7.237 16.531 1.00 94.56 126 ILE A C 1
ATOM 992 O O . ILE A 1 126 ? -0.468 -7.228 17.757 1.00 94.56 126 ILE A O 1
ATOM 996 N N . ASP A 1 127 ? 0.869 -7.069 15.958 1.00 92.44 127 ASP A N 1
ATOM 997 C CA . ASP A 1 127 ? 2.120 -6.936 16.708 1.00 92.44 127 ASP A CA 1
ATOM 998 C C . ASP A 1 127 ? 2.132 -5.690 17.604 1.00 92.44 127 ASP A C 1
ATOM 1000 O O . ASP A 1 127 ? 2.526 -5.760 18.775 1.00 92.44 127 ASP A O 1
ATOM 1004 N N . ILE A 1 128 ? 1.635 -4.553 17.099 1.00 91.94 128 ILE A N 1
ATOM 1005 C CA . ILE A 1 128 ? 1.482 -3.317 17.883 1.00 91.94 128 ILE A CA 1
ATOM 1006 C C . ILE A 1 128 ? 0.550 -3.558 19.081 1.00 91.94 128 ILE A C 1
ATOM 1008 O O . ILE A 1 128 ? 0.877 -3.197 20.218 1.00 91.94 128 ILE A O 1
ATOM 1012 N N . MET A 1 129 ? -0.601 -4.201 18.854 1.00 92.75 129 MET A N 1
ATOM 1013 C CA . MET A 1 129 ? -1.568 -4.507 19.913 1.00 92.75 129 MET A CA 1
ATOM 1014 C C . MET A 1 129 ? -0.991 -5.461 20.966 1.00 92.75 129 MET A C 1
ATOM 1016 O O . MET A 1 129 ? -1.201 -5.255 22.167 1.00 92.75 129 MET A O 1
ATOM 1020 N N . GLN A 1 130 ? -0.245 -6.483 20.540 1.00 93.00 130 GLN A N 1
ATOM 1021 C CA . GLN A 1 130 ? 0.377 -7.454 21.436 1.00 93.00 130 GLN A CA 1
ATOM 1022 C C . GLN A 1 130 ? 1.444 -6.792 22.318 1.00 93.00 130 GLN A C 1
ATOM 1024 O O . GLN A 1 130 ? 1.410 -6.945 23.541 1.00 93.00 130 GLN A O 1
ATOM 1029 N N . ARG A 1 131 ? 2.317 -5.955 21.743 1.00 90.06 131 ARG A N 1
ATOM 1030 C CA . ARG A 1 131 ? 3.306 -5.189 22.521 1.00 90.06 131 ARG A CA 1
ATOM 1031 C C . ARG A 1 131 ? 2.647 -4.266 23.541 1.00 90.06 131 ARG A C 1
ATOM 1033 O O . ARG A 1 131 ? 3.099 -4.190 24.684 1.00 90.06 131 ARG A O 1
ATOM 1040 N N . PHE A 1 132 ? 1.558 -3.592 23.168 1.00 89.44 132 PHE A N 1
ATOM 1041 C CA . PHE A 1 132 ? 0.807 -2.750 24.101 1.00 89.44 132 PHE A CA 1
ATOM 1042 C C . PHE A 1 132 ? 0.238 -3.552 25.280 1.00 89.44 132 PHE A C 1
ATOM 1044 O O . PHE A 1 132 ? 0.336 -3.123 26.436 1.00 89.44 132 PHE A O 1
ATOM 1051 N N . LYS A 1 133 ? -0.320 -4.737 25.008 1.00 93.19 133 LYS A N 1
ATOM 1052 C CA . LYS A 1 133 ? -0.821 -5.652 26.040 1.00 93.19 133 LYS A CA 1
ATOM 1053 C C . LYS A 1 133 ? 0.289 -6.065 27.010 1.00 93.19 133 LYS A C 1
ATOM 1055 O O . LYS A 1 133 ? 0.081 -5.978 28.221 1.00 93.19 133 LYS A O 1
ATOM 1060 N N . ASP A 1 134 ? 1.456 -6.442 26.496 1.00 91.81 134 ASP A N 1
ATOM 1061 C CA . ASP A 1 134 ? 2.589 -6.897 27.309 1.00 91.81 134 ASP A CA 1
ATOM 1062 C C . ASP A 1 134 ? 3.150 -5.773 28.194 1.00 91.81 134 ASP A C 1
ATOM 1064 O O . ASP A 1 134 ? 3.411 -5.981 29.383 1.00 91.81 134 ASP A O 1
ATOM 1068 N N . MET A 1 135 ? 3.267 -4.551 27.662 1.00 89.25 135 MET A N 1
ATOM 1069 C CA . MET A 1 135 ? 3.692 -3.379 28.440 1.00 89.25 135 MET A CA 1
ATOM 1070 C C . MET A 1 135 ? 2.743 -3.088 29.608 1.00 89.25 135 MET A C 1
ATOM 1072 O O . MET A 1 135 ? 3.190 -2.856 30.731 1.00 89.25 135 MET A O 1
ATOM 1076 N N . LYS A 1 136 ? 1.429 -3.155 29.369 1.00 87.69 136 LYS A N 1
ATOM 1077 C CA . LYS A 1 136 ? 0.408 -2.900 30.396 1.00 87.69 136 LYS A CA 1
ATOM 1078 C C . LYS A 1 136 ? 0.379 -3.971 31.488 1.00 87.69 136 LYS A C 1
ATOM 1080 O O . LYS A 1 136 ? -0.016 -3.688 32.617 1.00 87.69 136 LYS A O 1
ATOM 1085 N N . GLN A 1 137 ? 0.752 -5.207 31.160 1.00 87.88 137 GLN A N 1
ATOM 1086 C CA . GLN A 1 137 ? 0.885 -6.279 32.148 1.00 87.88 137 GLN A CA 1
ATOM 1087 C C . GLN A 1 137 ? 2.108 -6.058 33.040 1.00 87.88 137 GLN A C 1
ATOM 1089 O O . GLN A 1 137 ? 1.992 -6.178 34.256 1.00 87.88 137 GLN A O 1
ATOM 1094 N N . ARG A 1 138 ? 3.244 -5.655 32.460 1.00 84.06 138 ARG A N 1
ATOM 1095 C CA . ARG A 1 138 ? 4.466 -5.338 33.217 1.00 84.06 138 ARG A CA 1
ATOM 1096 C C . ARG A 1 138 ? 4.301 -4.133 34.136 1.00 84.06 138 ARG A C 1
ATOM 1098 O O . ARG A 1 138 ? 4.824 -4.155 35.233 1.00 84.06 138 ARG A O 1
ATOM 1105 N N . SER A 1 139 ? 3.548 -3.109 33.729 1.00 78.00 139 SER A N 1
ATOM 1106 C CA . SER A 1 139 ? 3.305 -1.923 34.565 1.00 78.00 139 SER A CA 1
ATOM 1107 C C . SER A 1 139 ? 2.357 -2.168 35.748 1.00 78.00 139 SER A C 1
ATOM 1109 O O . SER A 1 139 ? 2.097 -1.249 36.520 1.00 78.00 139 SER A O 1
ATOM 1111 N N . ARG A 1 140 ? 1.738 -3.352 35.829 1.00 69.88 140 ARG A N 1
ATOM 1112 C CA . ARG A 1 140 ? 0.806 -3.751 36.896 1.00 69.88 140 ARG A CA 1
ATOM 1113 C C . ARG A 1 140 ? 1.425 -4.728 37.902 1.00 69.88 140 ARG A C 1
ATOM 1115 O O . ARG A 1 140 ? 0.763 -5.021 38.895 1.00 69.88 140 ARG A O 1
ATOM 1122 N N . ALA A 1 141 ? 2.616 -5.248 37.610 1.00 59.41 141 ALA A N 1
ATOM 1123 C CA . ALA A 1 141 ? 3.411 -6.103 38.488 1.00 59.41 141 ALA A CA 1
ATOM 1124 C C . ALA A 1 141 ? 4.429 -5.251 39.254 1.00 59.41 141 ALA A C 1
ATOM 1126 O O . ALA A 1 141 ? 4.704 -5.603 40.420 1.00 59.41 141 ALA A O 1
#

Secondary structure (DSSP, 8-state):
-GGG-S-THHHHS-SSHHHHHHHHHHHT-HHHHHHHHHHHH-TTHHHHHHHHHHH--SSGGG-S-----TTTTTT--EEEEE--S--SS-TT-TTS-HHHHHHHHHHHHHHHTTEEEEEE--HHHHHHHHHHHHHHHHTT-

Sequence (141 aa):
MNDQVQQRKLLTDYADYDQYVAIAKATQDPEMLRSIKIIENHPDLPQRIEQLRGASVTSELDATVTLSTAHRAKGLEWDFVGLYDDFSADPLSPDIDAGKRDDELNLLYVAVTRAMKILSVNSLVIDIMQRFKDMKQRSRA

Organism: NCBI:txid46257